Protein AF-A0A1B0AYX1-F1 (afdb_monomer)

Nearest PDB structures (foldseek):
  5gmk-assembly1_H  TM=9.017E-01  e=2.037E+00  Saccharomyces cerevisiae S288C
  6tfj-assembly1_D  TM=7.405E-01  e=5.470E+00  Bacillus thuringiensis
  4n84-assembly1_A  TM=7.669E-01  e=6.189E+00  Homo sapiens
  3mq1-assembly1_A  TM=7.455E-01  e=6.189E+00  Dermatophagoides pteronyssinus

Secondary structure (DSSP, 8-state):
-------------------------HHHHHHHHHHHHHHHHHHHHHHHH----HHHHHHHHHHHHHHHHHHHHHHHH--

Structure (mmCIF, N/CA/C/O backbone):
data_AF-A0A1B0AYX1-F1
#
_entry.id   AF-A0A1B0AYX1-F1
#
loop_
_atom_site.group_PDB
_atom_site.id
_atom_site.type_symbol
_atom_site.label_atom_id
_atom_site.label_alt_id
_atom_site.label_comp_id
_atom_site.label_asym_id
_atom_site.label_entity_id
_atom_site.label_seq_id
_atom_site.pdbx_PDB_ins_code
_atom_site.Cartn_x
_atom_site.Cartn_y
_atom_site.Cartn_z
_atom_site.occupancy
_atom_site.B_iso_or_equiv
_atom_site.auth_seq_id
_atom_site.auth_comp_id
_atom_site.auth_asym_id
_atom_site.auth_atom_id
_atom_site.pdbx_PDB_model_num
ATOM 1 N N . MET A 1 1 ? -18.320 41.249 -65.420 1.00 37.94 1 MET A N 1
ATOM 2 C CA . MET A 1 1 ? -18.085 39.889 -65.937 1.00 37.94 1 MET A CA 1
ATOM 3 C C . MET A 1 1 ? -17.045 39.253 -65.039 1.00 37.94 1 MET A C 1
ATOM 5 O O . MET A 1 1 ? -15.963 39.805 -64.930 1.00 37.94 1 MET A O 1
ATOM 9 N N . ASP A 1 2 ? -17.509 38.469 -64.063 1.00 43.06 2 ASP A N 1
ATOM 10 C CA . ASP A 1 2 ? -17.487 36.986 -64.071 1.00 43.06 2 ASP A CA 1
ATOM 11 C C . ASP A 1 2 ? -16.129 36.494 -63.543 1.00 43.06 2 ASP A C 1
ATOM 13 O O . ASP A 1 2 ? -15.102 36.969 -63.995 1.00 43.06 2 ASP A O 1
ATOM 17 N N . LYS A 1 3 ? -15.966 35.560 -62.608 1.00 41.84 3 LYS A N 1
ATOM 18 C CA . LYS A 1 3 ? -16.818 34.661 -61.817 1.00 41.84 3 LYS A CA 1
ATOM 19 C C . LYS A 1 3 ? -15.876 34.093 -60.740 1.00 41.84 3 LYS A C 1
ATOM 21 O O . LYS A 1 3 ? -14.725 33.792 -61.050 1.00 41.84 3 LYS A O 1
ATOM 26 N N . THR A 1 4 ? -16.332 33.877 -59.509 1.00 47.31 4 THR A N 1
ATOM 27 C CA . THR A 1 4 ? -15.691 32.867 -58.643 1.00 47.31 4 THR A CA 1
ATOM 28 C C . THR A 1 4 ? -16.087 31.468 -59.143 1.00 47.31 4 THR A C 1
ATOM 30 O O . THR A 1 4 ? -17.126 31.319 -59.792 1.00 47.31 4 THR A O 1
ATOM 33 N N . PRO A 1 5 ? -15.287 30.425 -58.856 1.00 50.59 5 PRO A N 1
ATOM 34 C CA . PRO A 1 5 ? -15.796 29.509 -57.841 1.00 50.59 5 PRO A CA 1
ATOM 35 C C . PRO A 1 5 ? -14.743 28.950 -56.871 1.00 50.59 5 PRO A C 1
ATOM 37 O O . PRO A 1 5 ? -13.608 28.629 -57.208 1.00 50.59 5 PRO A O 1
ATOM 40 N N . SER A 1 6 ? -15.241 28.802 -55.647 1.00 51.31 6 SER A N 1
ATOM 41 C CA . SER A 1 6 ? -14.844 27.913 -54.556 1.00 51.31 6 SER A CA 1
ATOM 42 C C . SER A 1 6 ? -14.097 26.630 -54.952 1.00 51.31 6 SER A C 1
ATOM 44 O O . SER A 1 6 ? -14.552 25.886 -55.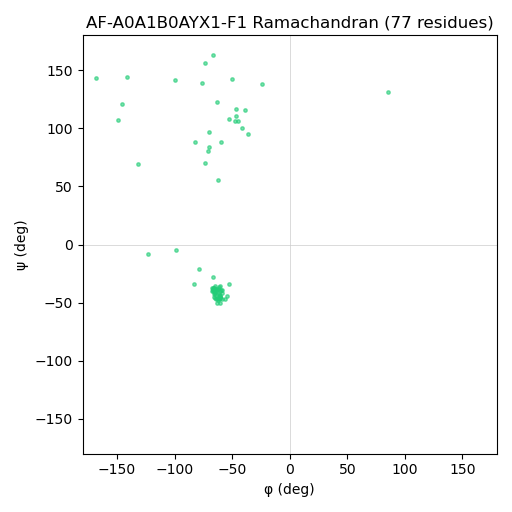821 1.00 51.31 6 SER A O 1
ATOM 46 N N . LYS A 1 7 ? -13.060 26.286 -54.174 1.00 53.66 7 LYS A N 1
ATOM 47 C CA . LYS A 1 7 ? -12.888 24.913 -53.679 1.00 53.66 7 LYS A CA 1
ATOM 48 C C . LYS A 1 7 ? -12.277 24.904 -52.280 1.00 53.66 7 LYS A C 1
ATOM 50 O O . LYS A 1 7 ? -11.201 25.432 -52.019 1.00 53.66 7 LYS A O 1
ATOM 55 N N . GLU A 1 8 ? -13.050 24.304 -51.390 1.00 53.50 8 GLU A N 1
ATOM 56 C CA . GLU A 1 8 ? -12.775 24.027 -49.994 1.00 53.50 8 GLU A CA 1
ATOM 57 C C . GLU A 1 8 ? -11.426 23.332 -49.772 1.00 53.50 8 GLU A C 1
ATOM 59 O O . GLU A 1 8 ? -11.087 22.355 -50.430 1.00 53.50 8 GLU A O 1
ATOM 64 N N . SER A 1 9 ? -10.745 23.702 -48.694 1.00 46.75 9 SER A N 1
ATOM 65 C CA . SER A 1 9 ? -10.444 22.690 -47.684 1.00 46.75 9 SER A CA 1
ATOM 66 C C . SER A 1 9 ? -10.385 23.362 -46.322 1.00 46.75 9 SER A C 1
ATOM 68 O O . SER A 1 9 ? -9.478 24.116 -45.976 1.00 46.75 9 SER A O 1
ATOM 70 N N . LYS A 1 10 ? -11.432 23.093 -45.541 1.00 54.22 10 LYS A N 1
ATOM 71 C CA . LYS A 1 10 ? -11.466 23.282 -44.097 1.00 54.22 10 LYS A CA 1
ATOM 72 C C . LYS A 1 10 ? -10.176 22.669 -43.557 1.00 54.22 10 LYS A C 1
ATOM 74 O O . LYS A 1 10 ? -10.062 21.445 -43.520 1.00 54.22 10 LYS A O 1
ATOM 79 N N . LYS A 1 11 ? -9.204 23.490 -43.142 1.00 48.56 11 LYS A N 1
ATOM 80 C CA . LYS A 1 11 ? -8.086 23.007 -42.327 1.00 48.56 11 LYS A CA 1
ATOM 81 C C . LYS A 1 11 ? -8.691 22.711 -40.966 1.00 48.56 11 LYS A C 1
ATOM 83 O O . LYS A 1 11 ? -8.727 23.541 -40.062 1.00 48.56 11 LYS A O 1
ATOM 88 N N . SER A 1 12 ? -9.315 21.538 -40.925 1.00 52.75 12 SER A N 1
ATOM 89 C CA . SER A 1 12 ? -9.907 20.893 -39.780 1.00 52.75 12 SER A CA 1
ATOM 90 C C . SER A 1 12 ? -8.987 21.156 -38.612 1.00 52.75 12 SER A C 1
ATOM 92 O O . SER A 1 12 ? -7.826 20.740 -38.625 1.00 52.75 12 SER A O 1
ATOM 94 N N . LYS A 1 13 ? -9.527 21.895 -37.643 1.00 55.25 13 LYS A N 1
ATOM 95 C CA . LYS A 1 13 ? -9.094 21.944 -36.259 1.00 55.25 13 LYS A CA 1
ATOM 96 C C . LYS A 1 13 ? -8.649 20.534 -35.903 1.00 55.25 13 LYS A C 1
ATOM 98 O O . LYS A 1 13 ? -9.486 19.685 -35.601 1.00 55.25 13 LYS A O 1
ATOM 103 N N . LYS A 1 14 ? -7.345 20.262 -36.012 1.00 45.44 14 LYS A N 1
ATOM 104 C CA . LYS A 1 14 ? -6.757 19.038 -35.494 1.00 45.44 14 LYS A CA 1
ATOM 105 C C . LYS A 1 14 ? -6.858 19.255 -33.999 1.00 45.44 14 LYS A C 1
ATOM 107 O O . LYS A 1 14 ? -5.964 19.824 -33.380 1.00 45.44 14 LYS A O 1
ATOM 112 N N . ARG A 1 15 ? -8.036 18.923 -33.450 1.00 48.56 15 ARG A N 1
ATOM 113 C CA . ARG A 1 15 ? -8.183 18.548 -32.056 1.00 48.56 15 ARG A CA 1
ATOM 114 C C . ARG A 1 15 ? -7.013 17.604 -31.874 1.00 48.56 15 ARG A C 1
ATOM 116 O O . ARG A 1 15 ? -6.988 16.538 -32.485 1.00 48.56 15 ARG A O 1
ATOM 123 N N . ARG A 1 16 ? -5.982 18.070 -31.169 1.00 52.09 16 ARG A N 1
ATOM 124 C CA . ARG A 1 16 ? -5.034 17.180 -30.529 1.00 52.09 16 ARG A CA 1
ATOM 125 C C . ARG A 1 16 ? -5.936 16.391 -29.600 1.00 52.09 16 ARG A C 1
ATOM 127 O O . ARG A 1 16 ? -6.293 16.866 -28.529 1.00 52.09 16 ARG A O 1
ATOM 134 N N . THR A 1 17 ? -6.487 15.302 -30.125 1.00 47.56 17 THR A N 1
ATOM 135 C CA . THR A 1 17 ? -7.084 14.258 -29.327 1.00 47.56 17 THR A CA 1
ATOM 136 C C . THR A 1 17 ? -5.983 13.930 -28.356 1.00 47.56 17 THR A C 1
ATOM 138 O O . THR A 1 17 ? -4.902 13.501 -28.760 1.00 47.56 17 THR A O 1
ATOM 141 N N . SER A 1 18 ? -6.231 14.347 -27.119 1.00 51.22 18 SER A N 1
ATOM 142 C CA . SER A 1 18 ? -5.527 13.907 -25.941 1.00 51.22 18 SER A CA 1
ATOM 143 C C . SER A 1 18 ? -5.342 12.407 -26.089 1.00 51.22 18 SER A C 1
ATOM 145 O O . SER A 1 18 ? -6.264 11.603 -25.989 1.00 51.22 18 SER A O 1
ATOM 147 N N . THR A 1 19 ? -4.144 12.056 -26.496 1.00 48.66 19 THR A N 1
ATOM 148 C CA . THR A 1 19 ? -3.599 10.738 -26.310 1.00 48.66 19 THR A CA 1
ATOM 149 C C . THR A 1 19 ? -2.233 11.055 -25.749 1.00 48.66 19 THR A C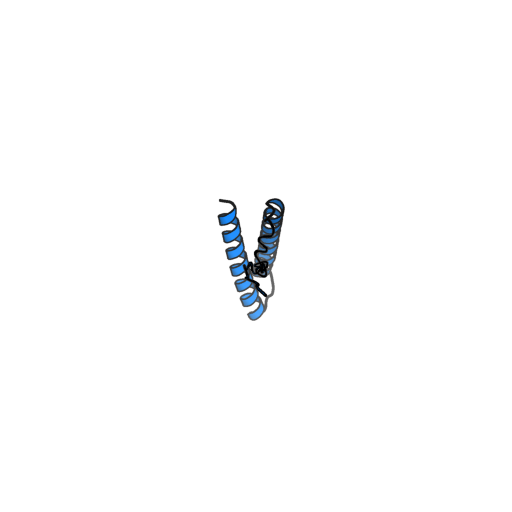 1
ATOM 151 O O . THR A 1 19 ? -1.210 10.934 -26.416 1.00 48.66 19 THR A O 1
ATOM 154 N N . ASP A 1 20 ? -2.253 11.560 -24.510 1.00 45.12 20 ASP A N 1
ATOM 155 C CA . ASP A 1 20 ? -1.138 11.500 -23.567 1.00 45.12 20 ASP A CA 1
ATOM 156 C C . ASP A 1 20 ? -0.837 10.022 -23.270 1.00 45.12 20 ASP A C 1
ATOM 158 O O . ASP A 1 20 ? -0.798 9.561 -22.137 1.00 45.12 20 ASP A O 1
ATOM 16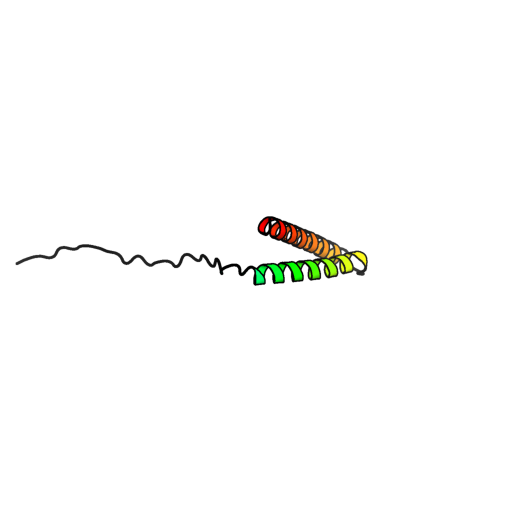2 N N . THR A 1 21 ? -0.577 9.235 -24.310 1.00 52.56 21 THR A N 1
ATOM 163 C CA . THR A 1 21 ? 0.332 8.108 -24.206 1.00 52.56 21 THR A CA 1
ATOM 164 C C . THR A 1 21 ? 1.716 8.734 -24.144 1.00 52.56 21 THR A C 1
ATOM 166 O O . THR A 1 21 ? 2.479 8.698 -25.112 1.00 52.56 21 THR A O 1
ATOM 169 N N . SER A 1 22 ? 2.021 9.394 -23.018 1.00 55.50 22 SER A N 1
ATOM 170 C CA . SER A 1 22 ? 3.402 9.633 -22.624 1.00 55.50 22 SER A CA 1
ATOM 171 C C . SER A 1 22 ? 4.090 8.293 -22.812 1.00 55.50 22 SER A C 1
ATOM 173 O O . SER A 1 22 ? 3.643 7.310 -22.214 1.00 55.50 22 SER A O 1
ATOM 175 N N . LYS A 1 23 ? 5.066 8.229 -23.721 1.00 57.00 23 LYS A N 1
ATOM 176 C CA . LYS A 1 23 ? 5.817 7.010 -24.012 1.00 57.00 23 LYS A CA 1
ATOM 177 C C . LYS A 1 23 ? 6.206 6.426 -22.666 1.00 57.00 23 LYS A C 1
ATOM 179 O O . LYS A 1 23 ? 6.918 7.086 -21.908 1.00 57.00 23 LYS A O 1
ATOM 184 N N . ILE A 1 24 ? 5.607 5.294 -22.320 1.00 59.72 24 ILE A N 1
ATOM 185 C CA . ILE A 1 24 ? 5.824 4.689 -21.022 1.00 59.72 24 ILE A CA 1
ATOM 186 C C . ILE A 1 24 ? 7.262 4.185 -21.092 1.00 59.72 24 ILE A C 1
ATOM 188 O O . ILE A 1 24 ? 7.537 3.180 -21.727 1.00 59.72 24 ILE A O 1
ATOM 192 N N . ASP A 1 25 ? 8.190 4.981 -20.568 1.00 71.81 25 ASP A N 1
ATOM 193 C CA . ASP A 1 25 ? 9.593 4.608 -20.476 1.00 71.81 25 ASP A CA 1
ATOM 194 C C . ASP A 1 25 ? 9.670 3.388 -19.559 1.00 71.81 25 ASP A C 1
ATOM 196 O O . ASP A 1 25 ? 9.224 3.453 -18.407 1.00 71.81 25 ASP A O 1
ATOM 200 N N . ASP A 1 26 ? 10.222 2.284 -20.056 1.00 75.88 26 ASP A N 1
ATOM 201 C CA . ASP A 1 26 ? 10.395 1.042 -19.302 1.00 75.88 26 ASP A CA 1
ATOM 202 C C . ASP A 1 26 ? 11.122 1.301 -17.974 1.00 75.88 26 ASP A C 1
ATOM 204 O O . ASP A 1 26 ? 10.781 0.727 -16.937 1.00 75.88 26 ASP A O 1
ATOM 208 N N . LYS A 1 27 ? 12.057 2.268 -17.944 1.00 81.19 27 LYS A N 1
ATOM 209 C CA . LYS A 1 27 ? 12.720 2.695 -16.699 1.00 81.19 27 LYS A CA 1
ATOM 210 C C . LYS A 1 27 ? 11.739 3.334 -15.714 1.00 81.19 27 LYS A C 1
ATOM 212 O O . LYS A 1 27 ? 11.877 3.158 -14.502 1.00 81.19 27 LYS A O 1
ATOM 217 N N . GLY A 1 28 ? 10.755 4.074 -16.214 1.00 85.56 28 GLY A N 1
ATOM 218 C CA . GLY A 1 28 ? 9.662 4.640 -15.429 1.00 85.56 28 GLY A CA 1
ATOM 219 C C . GLY A 1 28 ? 8.741 3.565 -14.849 1.00 85.56 28 GLY A C 1
ATOM 220 O O . GLY A 1 28 ? 8.357 3.675 -13.684 1.00 85.56 28 GLY A O 1
ATOM 221 N N . ILE A 1 29 ? 8.436 2.508 -15.610 1.00 87.56 29 ILE A N 1
ATOM 222 C CA . ILE A 1 29 ? 7.638 1.364 -15.128 1.00 87.56 29 ILE A CA 1
ATOM 223 C C . ILE A 1 29 ? 8.369 0.645 -13.998 1.00 87.56 29 ILE A C 1
ATOM 225 O O . ILE A 1 29 ? 7.799 0.467 -12.925 1.00 87.56 29 ILE A O 1
ATOM 229 N N . ILE A 1 30 ? 9.645 0.305 -14.198 1.00 89.38 30 ILE A N 1
ATOM 230 C CA . ILE A 1 30 ? 10.452 -0.411 -13.199 1.00 89.38 30 ILE A CA 1
ATOM 231 C C . ILE A 1 30 ? 10.531 0.386 -11.890 1.00 89.38 30 ILE A C 1
ATOM 233 O O . ILE A 1 30 ? 10.383 -0.169 -10.799 1.00 89.38 30 ILE A O 1
ATOM 237 N N . ARG A 1 31 ? 10.714 1.712 -11.971 1.00 92.69 31 ARG A N 1
ATOM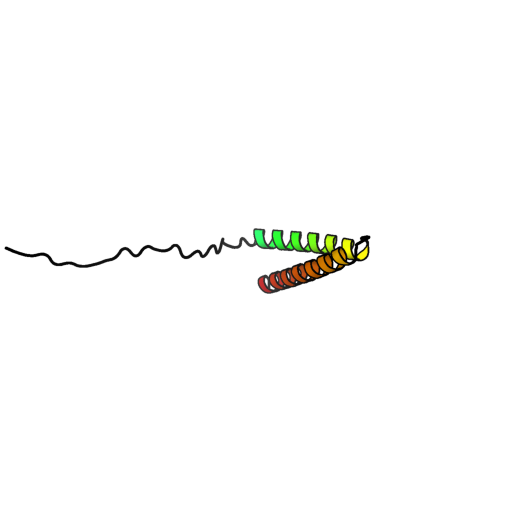 238 C CA . ARG A 1 31 ? 10.705 2.588 -10.786 1.00 92.69 31 ARG A CA 1
ATOM 239 C C . ARG A 1 31 ? 9.361 2.554 -10.060 1.00 92.69 31 ARG A C 1
ATOM 241 O O . ARG A 1 31 ? 9.347 2.450 -8.835 1.00 92.69 31 ARG A O 1
ATOM 248 N N . LYS A 1 32 ? 8.246 2.605 -10.797 1.00 93.31 32 LYS A N 1
ATOM 249 C CA . LYS A 1 32 ? 6.893 2.522 -10.225 1.00 93.31 32 LYS A CA 1
ATOM 250 C C . LYS A 1 32 ? 6.622 1.162 -9.583 1.00 93.31 32 LYS A C 1
ATOM 252 O O . LYS A 1 32 ? 6.083 1.128 -8.485 1.00 93.31 32 LYS A O 1
ATOM 257 N N . GLN A 1 33 ? 7.041 0.063 -10.210 1.00 93.94 33 GLN A N 1
ATOM 258 C CA . GLN A 1 33 ? 6.945 -1.283 -9.637 1.00 93.94 33 GLN A CA 1
ATOM 259 C C . GLN A 1 33 ? 7.744 -1.395 -8.333 1.00 93.94 33 GLN A C 1
ATOM 261 O O . GLN A 1 33 ? 7.233 -1.898 -7.334 1.00 93.94 33 GLN A O 1
ATOM 266 N N . LYS A 1 34 ? 8.980 -0.877 -8.307 1.00 95.38 34 LYS A N 1
ATOM 267 C CA . LYS A 1 34 ? 9.818 -0.886 -7.100 1.00 95.38 34 LYS A CA 1
ATOM 268 C C . LYS A 1 34 ? 9.182 -0.093 -5.959 1.00 95.38 34 LYS A C 1
ATOM 270 O O . LYS A 1 34 ? 9.142 -0.583 -4.832 1.00 95.38 34 LYS A O 1
ATOM 275 N N . GLU A 1 35 ? 8.673 1.105 -6.244 1.00 97.25 35 GLU A N 1
ATOM 276 C CA . GLU A 1 35 ? 8.001 1.912 -5.223 1.00 97.25 35 GLU A CA 1
ATOM 277 C C . GLU A 1 35 ? 6.693 1.267 -4.761 1.00 97.25 35 GLU A C 1
ATOM 279 O O . GLU A 1 35 ? 6.435 1.226 -3.563 1.00 97.25 35 GLU A O 1
ATOM 284 N N . LEU A 1 36 ? 5.915 0.672 -5.669 1.00 97.31 36 LEU A N 1
ATOM 285 C CA . LEU A 1 36 ? 4.713 -0.080 -5.311 1.00 97.31 36 LEU A CA 1
ATOM 286 C C . LEU A 1 36 ? 5.027 -1.199 -4.314 1.00 97.31 36 LEU A C 1
ATOM 288 O O . LEU A 1 36 ? 4.343 -1.323 -3.300 1.00 97.31 36 LEU A O 1
ATOM 292 N N . MET A 1 37 ? 6.075 -1.986 -4.565 1.00 97.44 37 MET A N 1
ATOM 293 C CA . MET A 1 37 ? 6.489 -3.049 -3.645 1.00 97.44 37 MET A CA 1
ATOM 294 C C . MET A 1 37 ? 6.934 -2.493 -2.289 1.00 97.44 37 MET A C 1
ATOM 296 O O . MET A 1 37 ? 6.604 -3.071 -1.252 1.00 97.44 37 MET A O 1
ATOM 300 N N . ARG A 1 38 ? 7.628 -1.346 -2.274 1.00 98.38 38 ARG A N 1
ATOM 301 C CA . ARG A 1 38 ? 8.017 -0.660 -1.034 1.00 98.38 38 ARG A CA 1
ATOM 302 C C . ARG A 1 38 ? 6.793 -0.205 -0.236 1.00 98.38 38 ARG A C 1
ATOM 304 O O . ARG A 1 38 ? 6.729 -0.442 0.969 1.00 98.38 38 ARG A O 1
ATOM 311 N N . VAL A 1 39 ? 5.813 0.412 -0.897 1.00 98.31 39 VAL A N 1
ATOM 312 C CA . VAL A 1 39 ? 4.565 0.870 -0.267 1.00 98.31 39 VAL A CA 1
ATOM 313 C C . VAL A 1 39 ? 3.757 -0.316 0.253 1.00 98.31 39 VAL A C 1
ATOM 315 O O . VAL A 1 39 ? 3.342 -0.292 1.408 1.00 98.31 39 VAL A O 1
ATOM 318 N N . LEU A 1 40 ? 3.592 -1.375 -0.545 1.00 98.06 40 LEU A N 1
ATOM 319 C CA . LEU A 1 40 ? 2.921 -2.608 -0.123 1.00 98.06 40 LEU A CA 1
ATOM 320 C C . LEU A 1 40 ? 3.551 -3.189 1.141 1.00 98.06 40 LEU A C 1
ATOM 322 O O . LEU A 1 40 ? 2.827 -3.557 2.065 1.00 98.06 40 LEU A O 1
ATOM 326 N N . HIS A 1 41 ? 4.883 -3.236 1.208 1.00 98.06 41 HIS A N 1
ATOM 327 C CA . HIS A 1 41 ? 5.592 -3.720 2.388 1.00 98.06 41 HIS A CA 1
ATOM 328 C C . HIS A 1 41 ? 5.277 -2.872 3.628 1.00 98.06 41 HIS A C 1
ATOM 330 O O . HIS A 1 41 ? 4.853 -3.415 4.646 1.00 98.06 41 HIS A O 1
ATOM 336 N N . VAL A 1 42 ? 5.396 -1.543 3.530 1.00 98.38 42 VAL A N 1
ATOM 337 C CA . VAL A 1 42 ? 5.097 -0.627 4.647 1.00 98.38 42 VAL A CA 1
ATOM 338 C C . VAL A 1 42 ? 3.636 -0.737 5.088 1.00 98.38 42 VAL A C 1
ATOM 340 O O . VAL A 1 42 ? 3.360 -0.805 6.281 1.00 98.38 42 VAL A O 1
ATOM 343 N N . LYS A 1 43 ? 2.691 -0.782 4.145 1.00 98.06 43 LYS A N 1
ATOM 344 C CA . LYS A 1 43 ? 1.255 -0.885 4.442 1.00 98.06 43 LYS A CA 1
ATOM 345 C C . LYS A 1 43 ? 0.886 -2.235 5.057 1.00 98.06 43 LYS A C 1
ATOM 347 O O . LYS A 1 43 ? 0.088 -2.279 5.986 1.00 98.06 43 LYS A O 1
ATOM 352 N N . THR A 1 44 ? 1.511 -3.320 4.605 1.00 97.75 44 THR A N 1
ATOM 353 C CA . THR A 1 44 ? 1.337 -4.652 5.206 1.00 97.75 44 THR A CA 1
ATOM 354 C C . THR A 1 4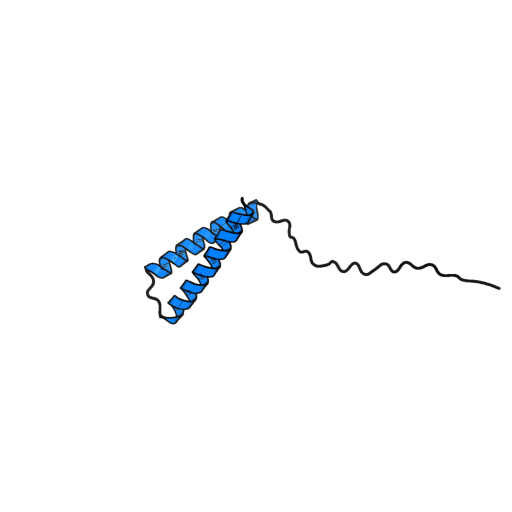4 ? 1.891 -4.682 6.628 1.00 97.75 44 THR A C 1
ATOM 356 O O . THR A 1 44 ? 1.226 -5.179 7.531 1.00 97.75 44 THR A O 1
ATOM 359 N N . PHE A 1 45 ? 3.060 -4.076 6.853 1.00 98.00 45 PHE A N 1
ATOM 360 C CA . PHE A 1 45 ? 3.628 -3.932 8.191 1.00 98.00 45 PHE A CA 1
ATOM 361 C C . PHE A 1 45 ? 2.709 -3.115 9.115 1.00 98.00 45 PHE A C 1
ATOM 363 O O . PHE A 1 45 ? 2.445 -3.530 10.240 1.00 98.00 45 PHE A O 1
ATOM 370 N N . GLN A 1 46 ? 2.159 -1.993 8.630 1.00 97.31 46 GLN A N 1
ATOM 371 C CA . GLN A 1 46 ? 1.165 -1.200 9.366 1.00 97.31 46 GLN A CA 1
ATOM 372 C C . GLN A 1 46 ? -0.083 -2.019 9.712 1.00 97.31 46 GLN A C 1
ATOM 374 O O . GLN A 1 46 ? -0.592 -1.891 10.817 1.00 97.31 46 GLN A O 1
ATOM 379 N N . LEU A 1 47 ? -0.553 -2.881 8.807 1.00 96.69 47 LEU A N 1
ATOM 380 C CA . LEU A 1 47 ? -1.717 -3.732 9.061 1.00 96.69 47 LEU A CA 1
ATOM 381 C C . LEU A 1 47 ? -1.443 -4.774 10.157 1.00 96.69 47 LEU A C 1
ATOM 383 O O . LEU A 1 47 ? -2.333 -5.087 10.938 1.00 96.69 47 LEU A O 1
ATOM 387 N N . GLN A 1 48 ? -0.227 -5.325 10.198 1.00 96.50 48 GLN A N 1
ATOM 388 C CA . GLN A 1 48 ? 0.154 -6.394 11.127 1.00 96.50 48 GLN A CA 1
ATOM 389 C C . GLN A 1 48 ? 0.560 -5.884 12.513 1.00 96.50 48 GLN A C 1
ATOM 391 O O . GLN A 1 48 ? 0.336 -6.572 13.506 1.00 96.50 48 GLN A O 1
ATOM 396 N N . HIS A 1 49 ? 1.179 -4.705 12.578 1.00 96.75 49 HIS A N 1
ATOM 397 C CA . HIS A 1 49 ? 1.812 -4.192 13.797 1.00 96.75 49 HIS A CA 1
ATOM 398 C C . HIS A 1 49 ? 1.273 -2.832 14.249 1.00 96.75 49 HIS A C 1
ATOM 400 O O . HIS A 1 49 ? 1.642 -2.353 15.320 1.00 96.75 49 HIS A O 1
ATOM 406 N N . GLY A 1 50 ? 0.436 -2.179 13.444 1.00 92.88 50 GLY A N 1
ATOM 407 C CA . GLY A 1 50 ? -0.142 -0.884 13.775 1.00 92.88 50 GLY A CA 1
ATOM 408 C C . GLY A 1 50 ? -1.270 -1.007 14.792 1.00 92.88 50 GLY A C 1
ATOM 409 O O . GLY A 1 50 ? -2.127 -1.882 14.690 1.00 92.88 50 GLY A O 1
ATOM 410 N N . ASN A 1 51 ? -1.301 -0.082 15.750 1.00 96.25 51 ASN A N 1
ATOM 411 C CA . ASN A 1 51 ? -2.470 0.119 16.598 1.00 96.25 51 ASN A CA 1
ATOM 412 C C . ASN A 1 51 ? -3.476 1.002 15.846 1.00 96.25 51 ASN A C 1
ATOM 414 O O . ASN A 1 51 ? -3.398 2.228 15.906 1.00 96.25 51 ASN A O 1
ATOM 418 N N . LEU A 1 52 ? -4.342 0.367 15.058 1.00 96.75 52 LEU A N 1
ATOM 419 C CA . LEU A 1 52 ? -5.292 1.036 14.172 1.00 96.75 52 LEU A CA 1
ATOM 420 C C . LEU A 1 52 ? -6.677 1.091 14.814 1.00 96.75 52 LEU A C 1
ATOM 422 O O . LEU A 1 52 ? -7.127 0.113 15.414 1.00 96.75 52 LEU A O 1
ATOM 426 N N . SER A 1 53 ? -7.386 2.207 14.632 1.00 97.69 53 SER A N 1
ATOM 427 C CA . SER A 1 53 ? -8.828 2.204 14.868 1.00 97.69 53 SER A CA 1
ATOM 428 C C . SER A 1 53 ? -9.524 1.316 13.828 1.00 97.69 53 S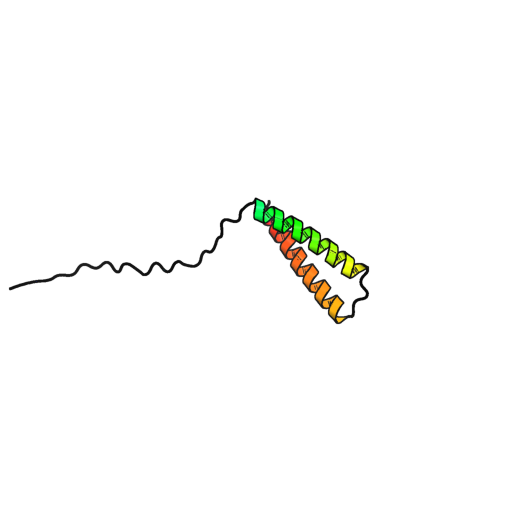ER A C 1
ATOM 430 O O . SER A 1 53 ? -8.958 0.988 12.781 1.00 97.69 53 SER A O 1
ATOM 432 N N . TYR A 1 54 ? -10.772 0.922 14.088 1.00 97.31 54 TYR A N 1
ATOM 433 C CA . TYR A 1 54 ? -11.518 0.089 13.141 1.00 97.31 54 TYR A CA 1
ATOM 434 C C . TYR A 1 54 ? -11.680 0.759 11.766 1.00 97.31 54 TYR A C 1
ATOM 436 O O . TYR A 1 54 ? -11.541 0.090 10.744 1.00 97.31 54 TYR A O 1
ATOM 444 N N . LEU A 1 55 ? -11.925 2.074 11.730 1.00 98.31 55 LEU A N 1
ATOM 445 C CA . LEU A 1 55 ? -12.043 2.811 10.468 1.00 98.31 55 LEU A CA 1
ATOM 446 C C . LEU A 1 55 ? -10.708 2.832 9.716 1.00 98.31 55 LEU A C 1
ATOM 448 O O . LEU A 1 55 ? -10.678 2.479 8.538 1.00 98.31 55 LEU A O 1
ATOM 452 N N . ASP A 1 56 ? -9.601 3.106 10.412 1.00 97.56 56 ASP A N 1
ATOM 453 C CA . ASP A 1 56 ? -8.264 3.096 9.800 1.00 97.56 56 ASP A CA 1
ATOM 454 C C . ASP A 1 56 ? -7.897 1.708 9.254 1.00 97.56 56 ASP A C 1
ATOM 456 O O . ASP A 1 56 ? -7.268 1.588 8.203 1.00 97.56 56 ASP A O 1
ATOM 460 N N . TYR A 1 57 ? -8.298 0.637 9.950 1.00 98.12 57 TYR A N 1
ATOM 461 C CA . TYR A 1 57 ? -8.107 -0.735 9.481 1.00 98.12 57 TYR A CA 1
ATOM 462 C C . TYR A 1 57 ? -8.848 -0.995 8.164 1.00 98.12 57 TYR A C 1
ATOM 464 O O . TYR A 1 57 ? -8.269 -1.573 7.240 1.00 98.12 57 TYR A O 1
ATOM 472 N N . VAL A 1 58 ? -10.117 -0.581 8.068 1.00 98.31 58 VAL A N 1
ATOM 473 C CA . VAL A 1 58 ? -10.927 -0.774 6.857 1.00 98.31 58 VAL A CA 1
ATOM 474 C C . VAL A 1 58 ? -10.305 -0.021 5.683 1.00 98.31 58 VAL A C 1
ATOM 476 O O . VAL A 1 58 ? -10.070 -0.622 4.634 1.00 98.31 58 VAL A O 1
ATOM 479 N N . GLU A 1 59 ? -9.941 1.246 5.884 1.00 98.19 59 GLU A N 1
ATOM 480 C CA . GLU A 1 59 ? -9.287 2.064 4.859 1.00 98.19 59 GLU A CA 1
ATOM 481 C C . GLU A 1 59 ? -7.946 1.466 4.414 1.00 98.19 59 GLU A C 1
ATOM 483 O O . GLU A 1 59 ? -7.666 1.350 3.216 1.00 98.19 59 GLU A O 1
ATOM 488 N N . LEU A 1 60 ? -7.121 1.014 5.365 1.00 98.25 60 LEU A N 1
ATOM 489 C CA . LEU A 1 60 ? -5.839 0.376 5.071 1.00 98.25 60 LEU A CA 1
ATOM 490 C C . LEU A 1 60 ? -6.018 -0.926 4.282 1.00 98.25 60 LEU A C 1
ATOM 492 O O . LEU A 1 60 ? -5.248 -1.207 3.358 1.00 98.25 60 LEU A O 1
ATOM 496 N N . ARG A 1 61 ? -7.035 -1.720 4.622 1.00 97.88 61 ARG A N 1
ATOM 497 C CA . ARG A 1 61 ? -7.357 -2.963 3.916 1.00 97.88 61 ARG A CA 1
ATOM 498 C C . ARG A 1 61 ? -7.802 -2.689 2.480 1.00 97.88 61 ARG A C 1
ATOM 500 O O . ARG A 1 61 ? -7.363 -3.393 1.570 1.00 97.88 61 ARG A O 1
ATOM 507 N N . GLU A 1 62 ? -8.635 -1.677 2.256 1.00 98.19 62 GLU A N 1
ATOM 508 C CA . GLU A 1 62 ? -9.059 -1.271 0.911 1.00 98.19 62 GLU A CA 1
ATOM 509 C C . GLU A 1 62 ? -7.897 -0.736 0.068 1.00 98.19 62 GLU A C 1
ATOM 511 O O . GLU A 1 62 ? -7.767 -1.085 -1.108 1.00 98.19 62 GLU A O 1
ATOM 516 N N . GLU A 1 63 ? -7.008 0.058 0.667 1.00 97.94 63 GLU A N 1
ATOM 517 C CA . GLU A 1 63 ? -5.783 0.521 0.012 1.00 97.94 63 GLU A CA 1
ATOM 518 C C . GLU A 1 63 ? -4.895 -0.665 -0.397 1.00 97.94 63 GLU A C 1
ATOM 520 O O . GLU A 1 63 ? -4.459 -0.748 -1.544 1.00 97.94 63 GLU A O 1
ATOM 525 N N . LEU A 1 64 ? -4.686 -1.643 0.491 1.00 98.31 64 LEU A N 1
ATOM 526 C CA . LEU A 1 64 ? -3.916 -2.853 0.180 1.00 98.31 64 LEU A CA 1
ATOM 527 C C . LEU A 1 64 ? -4.530 -3.680 -0.959 1.00 98.31 64 LEU A C 1
ATOM 529 O O . LEU A 1 64 ? -3.789 -4.250 -1.764 1.00 98.31 64 LEU A O 1
ATOM 533 N N . LEU A 1 65 ? -5.861 -3.740 -1.066 1.00 98.19 65 LEU A N 1
ATOM 534 C CA . LEU A 1 65 ? -6.537 -4.383 -2.197 1.00 98.19 65 LEU A CA 1
ATOM 535 C C . LEU A 1 65 ? -6.259 -3.638 -3.509 1.00 98.19 65 LEU A C 1
ATOM 537 O O . LEU A 1 65 ? -5.881 -4.268 -4.500 1.00 98.19 65 LEU A O 1
ATOM 541 N N . ARG A 1 66 ? -6.366 -2.303 -3.511 1.00 98.38 66 ARG A N 1
ATOM 542 C CA . ARG A 1 66 ? -6.060 -1.471 -4.689 1.00 98.38 66 ARG A CA 1
ATOM 543 C C . ARG A 1 66 ? -4.598 -1.606 -5.123 1.00 98.38 66 ARG A C 1
ATOM 545 O O . ARG A 1 66 ? -4.325 -1.768 -6.313 1.00 98.38 66 ARG A O 1
ATOM 552 N N . LEU A 1 67 ? -3.660 -1.608 -4.176 1.00 98.00 67 LEU A N 1
ATOM 553 C CA . LEU A 1 67 ? -2.232 -1.778 -4.457 1.00 98.00 67 LEU A CA 1
ATOM 554 C C . LEU A 1 67 ? -1.903 -3.175 -5.003 1.00 98.00 67 LEU A C 1
ATOM 556 O O . LEU A 1 67 ? -1.085 -3.293 -5.915 1.00 98.00 67 LEU A O 1
ATOM 560 N N . ASN A 1 68 ? -2.548 -4.232 -4.500 1.00 97.31 68 ASN A N 1
ATOM 561 C CA . ASN A 1 68 ? -2.373 -5.578 -5.052 1.00 97.31 68 ASN A CA 1
ATOM 562 C C . ASN A 1 68 ? -2.943 -5.701 -6.470 1.00 97.31 68 ASN A C 1
ATOM 564 O O . ASN A 1 68 ? -2.272 -6.260 -7.332 1.00 97.31 68 ASN A O 1
ATOM 568 N N . ALA A 1 69 ? -4.102 -5.104 -6.756 1.00 97.44 69 ALA A N 1
ATOM 569 C CA . ALA A 1 69 ? -4.627 -5.060 -8.120 1.00 97.44 69 ALA A CA 1
ATOM 570 C C . ALA A 1 69 ? -3.668 -4.327 -9.081 1.00 97.44 69 ALA A C 1
ATOM 572 O O . ALA A 1 69 ? -3.435 -4.778 -10.204 1.00 97.44 69 ALA A O 1
ATOM 573 N N . LEU A 1 70 ? -3.051 -3.227 -8.630 1.00 95.81 70 LEU A N 1
ATOM 574 C CA . LEU A 1 70 ? -2.031 -2.516 -9.406 1.00 95.81 70 LEU A CA 1
ATOM 575 C C . LEU A 1 70 ? -0.760 -3.358 -9.608 1.00 95.81 70 LEU A C 1
ATOM 577 O O . LEU A 1 70 ? -0.159 -3.325 -10.682 1.00 95.81 70 LEU A O 1
ATOM 581 N N . LYS A 1 71 ? -0.362 -4.141 -8.600 1.00 95.19 71 LYS A N 1
ATOM 582 C CA . LYS A 1 71 ? 0.755 -5.088 -8.707 1.00 95.19 71 LYS A CA 1
ATOM 583 C C . LYS A 1 71 ? 0.469 -6.116 -9.796 1.00 95.19 71 LYS A C 1
ATOM 585 O O . LYS A 1 71 ? 1.332 -6.355 -10.637 1.00 95.19 71 LYS A O 1
ATOM 590 N N . ASP A 1 72 ? -0.733 -6.679 -9.820 1.00 94.88 72 ASP A N 1
ATOM 591 C CA 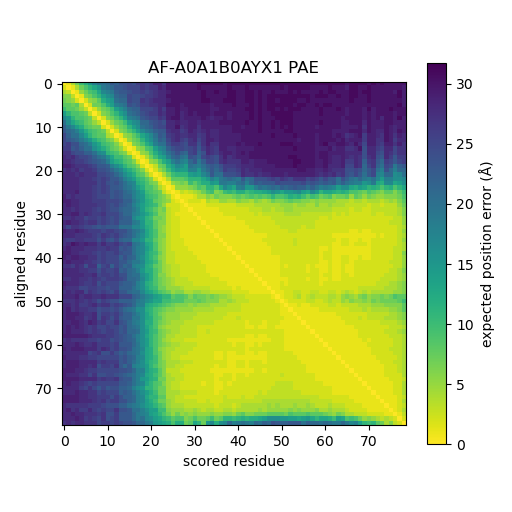. ASP A 1 72 ? -1.131 -7.671 -10.819 1.00 94.88 72 ASP A CA 1
ATOM 592 C C . ASP A 1 72 ? -1.192 -7.064 -12.227 1.00 94.88 72 ASP A C 1
ATOM 594 O O . ASP A 1 72 ? -0.766 -7.698 -13.192 1.00 94.88 72 ASP A O 1
ATOM 598 N N . LEU A 1 73 ? -1.645 -5.810 -12.353 1.00 93.19 73 LEU A N 1
ATOM 599 C CA . LEU A 1 73 ? -1.603 -5.074 -13.619 1.00 93.19 73 LEU A CA 1
ATOM 600 C C . LEU A 1 73 ? -0.168 -4.940 -14.139 1.00 93.19 73 LEU A C 1
ATOM 602 O O . LEU A 1 73 ? 0.091 -5.223 -15.306 1.00 93.19 73 LEU A O 1
ATOM 606 N N . PHE A 1 74 ? 0.776 -4.562 -13.276 1.00 90.06 74 PHE A N 1
ATOM 607 C CA . PHE A 1 74 ? 2.178 -4.462 -13.667 1.00 90.06 74 PHE A CA 1
ATOM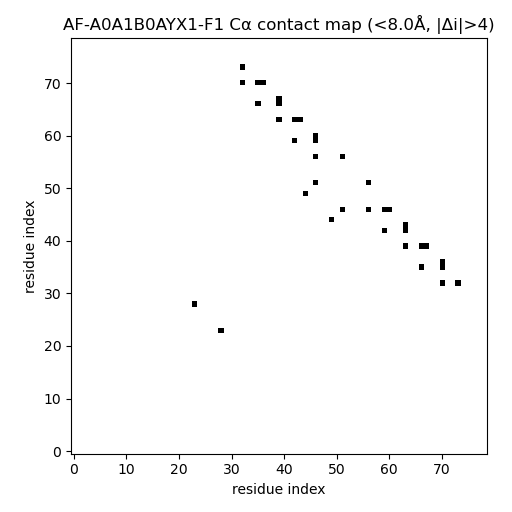 608 C C . PHE A 1 74 ? 2.779 -5.802 -14.098 1.00 90.06 74 PHE A C 1
ATOM 610 O O . PHE A 1 74 ? 3.534 -5.811 -15.064 1.00 90.06 74 PHE A O 1
ATOM 617 N N . HIS A 1 75 ? 2.426 -6.910 -13.438 1.00 87.25 75 HIS A N 1
ATOM 618 C CA . HIS A 1 75 ? 2.883 -8.244 -13.847 1.00 87.25 75 HIS A CA 1
ATOM 619 C C . HIS A 1 75 ? 2.351 -8.627 -15.232 1.00 87.25 75 HIS A C 1
ATOM 621 O O . HIS A 1 75 ? 3.094 -9.179 -16.037 1.00 87.25 75 HIS A O 1
ATOM 627 N N . ARG A 1 76 ? 1.090 -8.285 -15.535 1.00 88.50 76 ARG A N 1
ATOM 628 C CA . ARG A 1 76 ? 0.488 -8.509 -16.862 1.00 88.50 76 ARG A CA 1
ATOM 629 C C . ARG A 1 76 ? 1.118 -7.657 -17.962 1.00 88.50 76 ARG A C 1
ATOM 631 O O . ARG A 1 76 ? 1.078 -8.059 -19.111 1.00 88.50 76 ARG A O 1
ATOM 638 N N . MET A 1 77 ? 1.656 -6.484 -17.630 1.00 80.00 77 MET A N 1
ATOM 639 C CA . MET A 1 77 ? 2.353 -5.620 -18.592 1.00 80.00 77 MET A CA 1
ATOM 640 C C . MET A 1 77 ? 3.790 -6.076 -18.881 1.00 80.00 77 MET A C 1
ATOM 642 O O . MET A 1 77 ? 4.358 -5.662 -19.885 1.00 80.00 77 MET A O 1
ATOM 646 N N . SER A 1 78 ? 4.389 -6.864 -17.985 1.00 70.12 78 SER A N 1
ATOM 647 C CA . SER A 1 78 ? 5.750 -7.398 -18.124 1.00 70.12 78 SER A CA 1
ATOM 648 C C . SER A 1 78 ? 5.815 -8.839 -18.649 1.00 70.12 78 SER A C 1
ATOM 650 O O . SER A 1 78 ? 6.921 -9.349 -18.815 1.00 70.12 78 SER A O 1
ATOM 652 N N . ALA A 1 79 ? 4.665 -9.495 -18.833 1.00 54.59 79 ALA A N 1
ATOM 653 C CA . ALA A 1 79 ? 4.525 -10.850 -19.371 1.00 54.59 79 ALA A CA 1
ATOM 654 C C . ALA A 1 79 ? 4.214 -10.804 -20.871 1.00 54.59 79 ALA A C 1
ATOM 656 O O . ALA A 1 79 ? 4.739 -11.676 -21.595 1.00 54.59 79 ALA A O 1
#

Sequence (79 aa):
MDKTPSKESKKSKKRRTSTDTSKIDDKGIIRKQKELMRVLHVKTFQLQHGNLSYLDYVELREELLRLNALKDLFHRMSA

Mean predicted aligned error: 13.35 Å

Foldseek 3Di:
DDDDDDDDDDPPPPPPPPPPPVVCPVVNLVVVLVVLVVVLVVLVCCQVPNPDDPVRNVVSVVVNVVSVVVNVVSVVVVD

Solvent-accessible surface area (backbone atoms only — not comparable to full-atom values): 5055 Å² total; per-residue (Å²): 134,88,78,88,80,89,81,86,74,81,81,65,80,74,70,76,70,85,68,84,68,63,77,80,47,67,70,57,51,54,52,50,53,54,50,50,53,53,51,51,49,54,53,51,48,44,70,76,73,47,92,62,54,73,67,55,45,52,54,52,51,52,50,53,52,53,52,48,54,52,51,53,52,54,52,65,74,75,107

Organism: NCBI:txid67801

Radius of gyration: 25.59 Å; 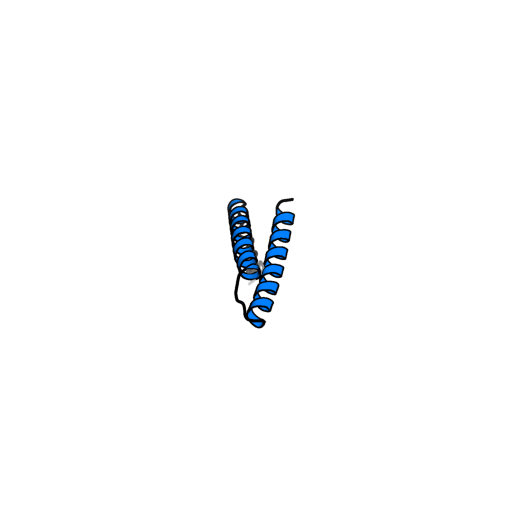Cα contacts (8 Å, |Δi|>4): 18; chains: 1; bounding box: 31×51×82 Å

pLDDT: mean 80.15, std 21.32, range [37.94, 98.38]